Protein AF-A0A2D2LXX9-F1 (afdb_monomer_lite)

Secondary structure (DSSP, 8-state):
-EEEEETTTTEEEEEE--SS-SHHHHHHHHHHHHHHTT--SS--EEEE--SSTTS--EEEE-

pLDDT: mean 83.35, std 12.7, range [50.91, 94.81]

InterPro domains:
  IPR001584 Integrase, catalytic core [PF00665] (2-51)
  IPR012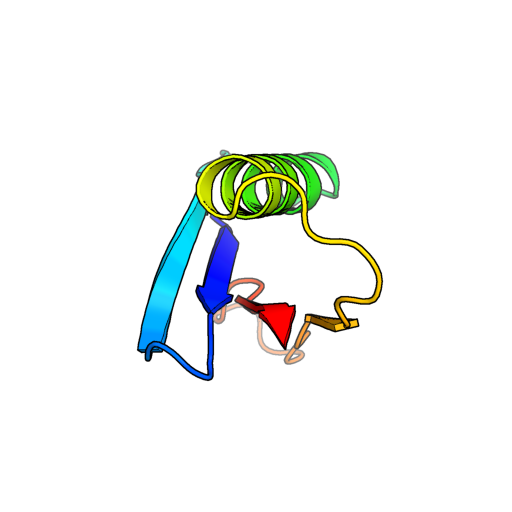337 Ribonuclease H-like superfamily [SSF53098] (1-53)
  IPR036397 Ribonuclease H superfamily [G3DSA:3.30.420.10] (1-55)
  IPR050900 Transposase IS3/IS150/IS904 [PTHR46889] (1-50)

Radius of gyration: 11.28 Å; chains: 1; bounding box: 26×23×29 Å

Organism: Faucicola osloensis (NCBI:txid34062)

Structure (mmCIF, N/CA/C/O backbone):
data_AF-A0A2D2LXX9-F1
#
_entry.id   AF-A0A2D2LXX9-F1
#
loop_
_atom_site.group_PDB
_atom_site.id
_atom_site.type_symbol
_atom_site.label_atom_id
_atom_site.label_alt_id
_atom_site.label_comp_id
_atom_site.label_asym_id
_atom_site.label_entity_id
_atom_site.label_seq_id
_atom_site.pdbx_PDB_ins_code
_atom_site.Cartn_x
_atom_site.Cartn_y
_atom_site.Cartn_z
_atom_site.occupancy
_atom_site.B_iso_or_equiv
_atom_site.auth_seq_id
_atom_site.auth_comp_id
_atom_site.auth_asym_id
_atom_site.auth_atom_id
_atom_site.pdbx_PDB_model_num
ATOM 1 N N . MET A 1 1 ? 2.222 -6.239 -11.839 1.00 88.19 1 MET A N 1
ATOM 2 C CA . MET A 1 1 ? 0.914 -6.065 -11.162 1.00 88.19 1 MET A CA 1
ATOM 3 C C . MET A 1 1 ? 1.079 -6.066 -9.646 1.00 88.19 1 MET A C 1
ATOM 5 O O . MET A 1 1 ? 2.023 -6.680 -9.163 1.00 88.19 1 MET A O 1
ATOM 9 N N . ALA A 1 2 ? 0.207 -5.366 -8.925 1.00 90.06 2 ALA A N 1
ATOM 10 C CA . ALA A 1 2 ? 0.184 -5.255 -7.466 1.00 90.06 2 ALA A CA 1
ATOM 11 C C . ALA A 1 2 ? -1.264 -5.339 -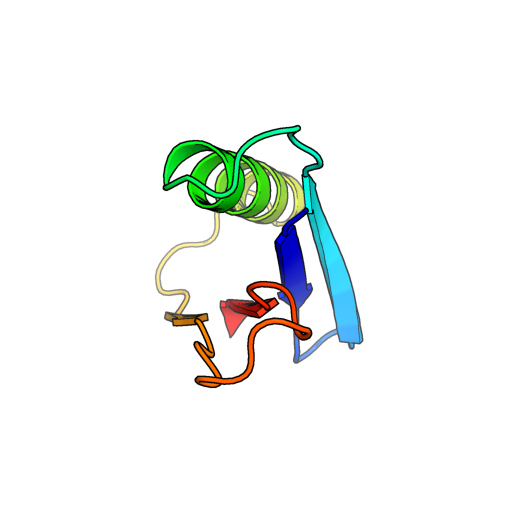6.966 1.00 90.06 2 ALA A C 1
ATOM 13 O O . ALA A 1 2 ? -2.177 -4.881 -7.657 1.00 90.06 2 ALA A O 1
ATOM 14 N N . PHE A 1 3 ? -1.463 -5.906 -5.776 1.00 91.06 3 PHE A N 1
ATOM 15 C CA . PHE A 1 3 ? -2.776 -6.062 -5.145 1.00 91.06 3 PHE A CA 1
ATOM 16 C C . PHE A 1 3 ? -2.733 -5.580 -3.698 1.00 91.06 3 PHE A C 1
ATOM 18 O O . PHE A 1 3 ? -1.745 -5.813 -3.004 1.00 91.06 3 PHE A O 1
ATOM 25 N N . VAL A 1 4 ? -3.825 -4.966 -3.249 1.00 92.00 4 VAL A N 1
ATOM 26 C CA . VAL A 1 4 ? -4.055 -4.530 -1.873 1.00 92.00 4 VAL A CA 1
ATOM 27 C C . VAL A 1 4 ? -5.273 -5.248 -1.311 1.00 92.00 4 VAL A C 1
ATOM 29 O O . VAL A 1 4 ? -6.365 -5.160 -1.878 1.00 92.00 4 VAL A O 1
ATOM 32 N N . ILE A 1 5 ? -5.097 -5.929 -0.183 1.00 91.38 5 ILE A N 1
ATOM 33 C CA . ILE A 1 5 ? -6.155 -6.679 0.499 1.00 91.38 5 ILE A CA 1
ATOM 34 C C . ILE A 1 5 ? -6.489 -6.018 1.839 1.00 91.38 5 ILE A C 1
ATOM 36 O O . ILE A 1 5 ? -5.596 -5.679 2.615 1.00 91.38 5 ILE A O 1
ATOM 40 N N . ASP A 1 6 ? -7.785 -5.885 2.124 1.00 90.62 6 ASP A N 1
ATOM 41 C CA . ASP A 1 6 ? -8.300 -5.653 3.476 1.00 90.62 6 ASP A CA 1
ATOM 42 C C . ASP A 1 6 ? -8.441 -7.020 4.161 1.00 90.62 6 ASP A C 1
ATOM 44 O O . ASP A 1 6 ? -9.274 -7.842 3.765 1.00 90.62 6 ASP A O 1
ATOM 48 N N . VAL A 1 7 ? -7.591 -7.303 5.152 1.00 86.94 7 VAL A N 1
ATOM 49 C CA . VAL A 1 7 ? -7.539 -8.628 5.803 1.00 86.94 7 VAL A CA 1
ATOM 50 C C . VAL A 1 7 ? -8.750 -8.883 6.693 1.00 86.94 7 VAL A C 1
ATOM 52 O O . VAL A 1 7 ? -9.187 -10.030 6.806 1.00 86.94 7 VAL A O 1
ATOM 55 N N . PHE A 1 8 ? -9.331 -7.833 7.276 1.00 85.12 8 PHE A N 1
ATOM 56 C CA . PHE A 1 8 ? -10.527 -7.961 8.102 1.00 85.12 8 PHE A CA 1
ATOM 57 C C . PHE A 1 8 ? -11.732 -8.376 7.253 1.00 85.12 8 PHE A C 1
ATOM 59 O O . PHE A 1 8 ? -12.479 -9.282 7.621 1.00 85.12 8 PHE A O 1
ATOM 66 N N . LYS A 1 9 ? -11.892 -7.753 6.081 1.00 86.94 9 LYS A N 1
ATOM 67 C CA . LYS A 1 9 ? -13.008 -8.026 5.162 1.00 86.94 9 LYS A CA 1
ATOM 68 C C . LYS A 1 9 ? -12.724 -9.145 4.157 1.00 86.94 9 LYS A C 1
ATOM 70 O O . LYS A 1 9 ? -13.658 -9.621 3.520 1.00 86.94 9 LYS A O 1
ATOM 75 N N . ARG A 1 10 ? -11.463 -9.573 4.017 1.00 90.44 10 ARG A N 1
ATOM 76 C CA . ARG A 1 10 ? -10.982 -10.566 3.034 1.00 90.44 10 ARG A CA 1
ATOM 77 C C . ARG A 1 10 ? -11.328 -10.200 1.587 1.00 90.44 10 ARG A C 1
ATOM 79 O O . ARG A 1 10 ? -11.659 -11.068 0.782 1.00 90.44 10 ARG A O 1
ATOM 86 N N . VAL A 1 11 ? -11.242 -8.914 1.255 1.00 91.19 11 VAL A N 1
ATOM 87 C CA . VAL A 1 11 ? -11.540 -8.388 -0.087 1.00 91.19 11 VAL A CA 1
ATOM 88 C C . VAL A 1 11 ? -10.352 -7.619 -0.653 1.00 91.19 11 VAL A C 1
ATOM 90 O O . VAL A 1 11 ? -9.601 -6.980 0.086 1.00 91.19 11 VAL A O 1
ATOM 93 N N . ILE A 1 12 ? -10.193 -7.662 -1.977 1.00 92.81 12 ILE A N 1
ATOM 94 C CA . ILE A 1 12 ? -9.251 -6.796 -2.694 1.00 92.81 12 ILE A CA 1
ATOM 95 C C . ILE A 1 12 ? -9.859 -5.395 -2.738 1.00 92.81 12 ILE A C 1
ATOM 97 O O . ILE A 1 12 ? -10.961 -5.213 -3.249 1.00 92.81 12 ILE A O 1
ATOM 101 N N . VAL A 1 13 ? -9.137 -4.415 -2.205 1.00 93.88 13 VAL A N 1
ATOM 102 C CA . VAL A 1 13 ? -9.568 -3.008 -2.153 1.00 93.88 13 VAL A CA 1
ATOM 103 C C . VAL A 1 13 ? -8.796 -2.117 -3.127 1.00 93.88 13 VAL A C 1
ATOM 105 O O . VAL A 1 13 ? -9.239 -1.014 -3.419 1.00 93.88 13 VAL A O 1
ATOM 108 N N . GLY A 1 14 ? -7.682 -2.600 -3.682 1.00 92.69 14 GLY A N 1
ATOM 109 C CA . GLY A 1 14 ? -6.912 -1.897 -4.708 1.00 92.69 14 GLY A CA 1
ATOM 110 C C . GLY A 1 14 ? -6.062 -2.855 -5.534 1.00 92.69 14 GLY A C 1
ATOM 111 O O . GLY A 1 14 ? -5.637 -3.903 -5.046 1.00 92.69 14 GLY A O 1
ATOM 112 N N . TRP A 1 15 ? -5.837 -2.528 -6.801 1.00 94.38 15 TRP A N 1
ATOM 113 C CA . TRP A 1 15 ? -5.008 -3.313 -7.706 1.00 94.38 15 TRP A CA 1
ATOM 114 C C . TRP A 1 15 ? -4.515 -2.465 -8.875 1.00 94.38 15 TRP A C 1
ATOM 116 O O . TRP A 1 15 ? -5.218 -1.594 -9.387 1.00 94.38 15 TRP A O 1
ATOM 126 N N . LYS A 1 16 ? -3.308 -2.758 -9.351 1.00 94.38 16 LYS A N 1
ATOM 127 C CA . LYS A 1 16 ? -2.759 -2.129 -10.554 1.00 94.38 16 LYS A CA 1
ATOM 128 C C . LYS A 1 16 ? -1.952 -3.103 -11.382 1.00 94.38 16 LYS A C 1
ATOM 130 O O . LYS A 1 16 ? -1.353 -4.052 -10.873 1.00 94.38 16 LYS A O 1
ATOM 135 N N . VAL A 1 17 ? -1.912 -2.839 -12.679 1.00 91.88 17 VAL A N 1
ATOM 136 C CA . VAL A 1 17 ? -1.097 -3.558 -13.655 1.00 91.88 17 VAL A CA 1
ATOM 137 C C . VAL A 1 17 ? -0.225 -2.529 -14.363 1.00 91.88 17 VAL A C 1
ATOM 139 O O . VAL A 1 17 ? -0.688 -1.440 -14.678 1.00 91.88 17 VAL A O 1
ATOM 142 N N . SER A 1 18 ? 1.041 -2.875 -14.551 1.00 89.00 18 SER A N 1
ATOM 143 C CA . SER A 1 18 ? 2.037 -2.095 -15.279 1.00 89.00 18 SER A CA 1
ATOM 144 C C . SER A 1 18 ? 3.020 -3.080 -15.897 1.00 89.00 18 SER A C 1
ATOM 146 O O . SER A 1 18 ? 3.223 -4.171 -15.340 1.00 89.00 18 SER A O 1
ATOM 148 N N . ASP A 1 19 ? 3.623 -2.674 -17.010 1.00 90.00 19 ASP A N 1
ATOM 149 C CA . ASP A 1 19 ? 4.701 -3.397 -17.689 1.00 90.00 19 ASP A CA 1
ATOM 150 C C . ASP A 1 19 ? 5.994 -3.397 -16.861 1.00 90.00 19 ASP A C 1
ATOM 152 O O . ASP A 1 19 ? 6.845 -4.272 -17.019 1.00 90.00 19 ASP A O 1
ATOM 156 N N . TYR A 1 20 ? 6.116 -2.450 -15.925 1.00 85.75 20 TYR A N 1
ATOM 157 C CA . TYR A 1 20 ? 7.266 -2.303 -15.043 1.00 85.75 20 TYR A CA 1
ATOM 158 C C . TYR A 1 20 ? 6.879 -2.550 -13.585 1.00 85.75 20 TYR A C 1
ATOM 160 O O . TYR A 1 20 ? 5.818 -2.140 -13.108 1.00 85.75 20 TYR A O 1
ATOM 168 N N . MET A 1 21 ? 7.763 -3.231 -12.857 1.00 81.38 21 MET A N 1
ATOM 169 C CA . MET A 1 21 ? 7.628 -3.425 -11.416 1.00 81.38 21 MET A CA 1
ATOM 170 C C . MET A 1 21 ? 8.390 -2.318 -10.689 1.00 81.38 21 MET A C 1
ATOM 172 O O . MET A 1 21 ? 9.559 -2.482 -10.343 1.00 81.38 21 MET A O 1
ATOM 176 N N . ASP A 1 22 ? 7.724 -1.184 -10.488 1.00 86.88 22 ASP A N 1
ATOM 177 C CA . ASP A 1 22 ? 8.276 -0.003 -9.831 1.00 86.88 22 ASP A CA 1
ATOM 178 C C . ASP A 1 22 ? 7.457 0.415 -8.597 1.00 86.88 22 ASP A C 1
ATOM 180 O O . ASP A 1 22 ? 6.446 -0.194 -8.233 1.00 86.88 22 ASP A O 1
ATOM 184 N N . THR A 1 23 ? 7.925 1.454 -7.909 1.00 89.00 23 THR A N 1
ATOM 185 C CA . THR A 1 23 ? 7.236 1.997 -6.733 1.00 89.00 23 THR A CA 1
ATOM 186 C C . THR A 1 23 ? 5.899 2.643 -7.102 1.00 89.00 23 THR A C 1
ATOM 188 O O . THR A 1 23 ? 4.981 2.621 -6.287 1.00 89.00 23 THR A O 1
ATOM 191 N N . GLN A 1 24 ? 5.753 3.182 -8.318 1.00 90.94 24 GLN A N 1
ATOM 192 C CA . GLN A 1 24 ? 4.507 3.823 -8.754 1.00 90.94 24 GLN A CA 1
ATOM 193 C C . GLN A 1 24 ? 3.370 2.810 -8.851 1.00 90.94 24 GLN A C 1
ATOM 195 O O . GLN A 1 24 ? 2.290 3.050 -8.321 1.00 90.94 24 GLN A O 1
ATOM 200 N N . LEU A 1 25 ? 3.644 1.620 -9.387 1.00 90.62 25 LEU A N 1
ATOM 201 C CA . LEU A 1 25 ? 2.693 0.513 -9.421 1.00 90.62 25 LEU A CA 1
ATOM 202 C C . LEU A 1 25 ? 2.116 0.183 -8.028 1.00 90.62 25 LEU A C 1
ATOM 204 O O . LEU A 1 25 ? 0.922 -0.090 -7.889 1.00 90.62 25 LEU A O 1
ATOM 208 N N . VAL A 1 26 ? 2.967 0.194 -6.999 1.00 89.31 26 VAL A N 1
ATOM 209 C CA . VAL A 1 26 ? 2.593 -0.077 -5.600 1.00 89.31 26 VAL A CA 1
ATOM 210 C C . VAL A 1 26 ? 1.785 1.089 -5.022 1.00 89.31 26 VAL A C 1
ATOM 212 O O . VAL A 1 26 ? 0.741 0.863 -4.408 1.00 89.31 26 VAL A O 1
ATOM 215 N N . LEU A 1 27 ? 2.233 2.329 -5.243 1.00 91.88 27 LEU A N 1
ATOM 216 C CA . LEU A 1 27 ? 1.557 3.538 -4.762 1.00 91.88 27 LEU A CA 1
ATOM 217 C C . LEU A 1 27 ? 0.167 3.704 -5.375 1.00 91.88 27 LEU A C 1
ATOM 219 O O . LEU A 1 27 ? -0.776 4.043 -4.665 1.00 91.88 27 LEU A O 1
ATOM 223 N N . ASP A 1 28 ? 0.010 3.411 -6.661 1.00 93.62 28 ASP A N 1
ATOM 224 C CA . ASP A 1 28 ? -1.272 3.522 -7.348 1.00 93.62 28 ASP A CA 1
ATOM 225 C C . ASP A 1 28 ? -2.289 2.495 -6.834 1.00 93.62 28 ASP A C 1
ATOM 227 O O . ASP A 1 28 ? -3.469 2.816 -6.667 1.00 93.62 28 ASP A O 1
ATOM 231 N N . ALA A 1 29 ? -1.848 1.265 -6.544 1.00 92.69 29 ALA A N 1
ATOM 232 C CA . ALA A 1 29 ? -2.707 0.251 -5.938 1.00 92.69 29 ALA A CA 1
ATOM 233 C C . ALA A 1 29 ? -3.099 0.642 -4.502 1.00 92.69 29 ALA A C 1
ATOM 235 O O . ALA A 1 29 ? -4.254 0.468 -4.107 1.00 92.69 29 ALA A O 1
ATOM 236 N N . LEU A 1 30 ? -2.162 1.214 -3.736 1.00 92.06 30 LEU A N 1
ATOM 237 C CA . LEU A 1 30 ? -2.401 1.704 -2.379 1.00 92.06 30 LEU A CA 1
ATOM 238 C C . LEU A 1 30 ? -3.370 2.893 -2.349 1.00 92.06 30 LEU A C 1
ATOM 240 O O . LEU A 1 30 ? -4.302 2.895 -1.548 1.00 92.06 30 LEU A O 1
ATOM 244 N N . ASN A 1 31 ? -3.193 3.878 -3.229 1.00 93.94 31 ASN A N 1
ATOM 245 C CA . ASN A 1 31 ?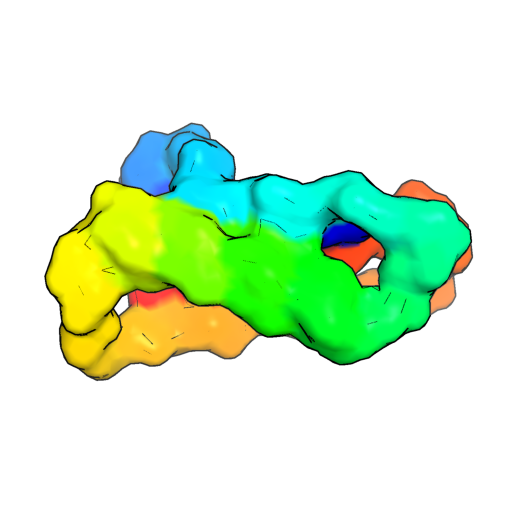 -4.086 5.032 -3.318 1.00 93.94 31 ASN A CA 1
ATOM 246 C C . ASN A 1 31 ? -5.517 4.598 -3.646 1.00 93.94 31 ASN A C 1
ATOM 248 O O . ASN A 1 31 ? -6.448 5.008 -2.955 1.00 93.94 31 ASN A O 1
ATOM 252 N N . GLN A 1 32 ? -5.684 3.683 -4.607 1.00 94.81 32 GLN A N 1
ATOM 253 C CA . GLN A 1 32 ? -6.994 3.110 -4.916 1.00 94.81 32 GLN A CA 1
ATOM 254 C C . GLN A 1 32 ? -7.639 2.451 -3.686 1.00 94.81 32 GLN A C 1
ATOM 256 O O . GLN A 1 32 ? -8.827 2.646 -3.436 1.00 94.81 32 GLN A O 1
ATOM 261 N N . ALA A 1 33 ? -6.860 1.710 -2.895 1.00 93.31 33 ALA A N 1
ATOM 262 C CA . ALA A 1 33 ? -7.341 1.070 -1.675 1.00 93.31 33 ALA A CA 1
ATOM 263 C C . ALA A 1 33 ? -7.728 2.059 -0.569 1.00 93.31 33 ALA A C 1
ATOM 265 O O . ALA A 1 33 ? -8.723 1.845 0.128 1.00 93.31 33 ALA A O 1
ATOM 266 N N . LEU A 1 34 ? -6.960 3.136 -0.395 1.00 93.06 34 LEU A N 1
ATOM 267 C CA . LEU A 1 34 ? -7.287 4.195 0.558 1.00 93.06 34 LEU A CA 1
ATOM 268 C C . LEU A 1 34 ? -8.589 4.888 0.167 1.00 93.06 34 LEU A C 1
ATOM 270 O O . LEU A 1 34 ? -9.461 5.059 1.018 1.00 93.06 34 LEU A O 1
ATOM 274 N N . ASP A 1 35 ? -8.753 5.226 -1.109 1.00 94.44 35 ASP A N 1
ATOM 275 C CA . ASP A 1 35 ? -9.956 5.895 -1.598 1.00 94.44 35 ASP A CA 1
ATOM 276 C C . ASP A 1 35 ? -11.187 4.981 -1.488 1.00 94.44 35 ASP A C 1
ATOM 278 O O . ASP A 1 35 ? -12.225 5.412 -0.985 1.00 94.44 35 ASP A O 1
ATOM 282 N N . ALA A 1 36 ? -11.056 3.688 -1.812 1.00 92.12 36 ALA A N 1
ATOM 283 C CA . ALA A 1 36 ? -12.123 2.695 -1.645 1.00 92.12 36 ALA A CA 1
ATOM 284 C C . ALA A 1 36 ? -12.582 2.522 -0.183 1.00 92.12 36 ALA A C 1
ATOM 286 O O . ALA A 1 36 ? -13.711 2.099 0.070 1.00 92.12 36 ALA A O 1
ATOM 287 N N . ARG A 1 37 ? -11.720 2.846 0.789 1.00 89.62 37 ARG A N 1
ATOM 288 C CA . ARG A 1 37 ? -12.021 2.779 2.229 1.00 89.62 37 ARG A CA 1
ATOM 289 C C . ARG A 1 37 ? -12.398 4.134 2.838 1.00 89.62 37 ARG A C 1
ATOM 291 O O . ARG A 1 37 ? -12.613 4.195 4.044 1.00 89.62 37 ARG A O 1
ATOM 298 N N . GLY A 1 38 ? -12.483 5.206 2.045 1.00 93.06 38 GLY A N 1
ATOM 299 C CA . GLY A 1 38 ? -12.791 6.550 2.547 1.00 93.06 38 GLY A CA 1
ATOM 300 C C . GLY A 1 38 ? -11.630 7.216 3.293 1.00 93.06 38 GLY A C 1
ATOM 301 O O . GLY A 1 38 ? -11.857 7.988 4.217 1.00 93.06 38 GLY A O 1
ATOM 302 N N . ARG A 1 39 ? -10.387 6.905 2.902 1.00 91.06 39 ARG A N 1
ATOM 303 C CA . ARG A 1 39 ? -9.129 7.463 3.437 1.00 91.06 39 ARG A CA 1
ATOM 304 C C . ARG A 1 39 ? -9.025 7.406 4.973 1.00 91.06 39 ARG A C 1
ATOM 306 O O . ARG A 1 39 ? -8.825 8.438 5.617 1.00 91.06 39 ARG A O 1
ATOM 313 N N . PRO A 1 40 ? -9.137 6.208 5.571 1.00 88.00 40 PRO A N 1
ATOM 314 C CA . PRO A 1 40 ? -9.063 6.038 7.019 1.00 88.00 40 PRO A CA 1
ATOM 315 C C . PRO A 1 40 ? -7.695 6.464 7.570 1.00 88.00 40 PRO A C 1
ATOM 317 O O . PRO A 1 40 ? -6.658 6.237 6.942 1.00 88.00 40 PRO A O 1
ATOM 320 N N . SER A 1 41 ? -7.687 7.048 8.767 1.00 88.62 41 SER A N 1
ATOM 321 C CA . SER A 1 41 ? -6.467 7.361 9.514 1.00 88.62 41 SER A CA 1
ATOM 322 C C . SER A 1 41 ? -6.056 6.196 10.423 1.00 88.62 41 SER A C 1
ATOM 324 O O . SER A 1 41 ? -6.884 5.378 10.818 1.00 88.62 41 SER A O 1
ATOM 326 N N . GLY A 1 42 ? -4.761 6.103 10.745 1.00 86.38 42 GLY A N 1
ATOM 327 C CA . GLY A 1 42 ? -4.238 5.105 11.692 1.00 86.38 42 GLY A CA 1
ATOM 328 C C . GLY A 1 42 ? -4.123 3.673 11.157 1.00 86.38 42 GLY A C 1
ATOM 329 O O . GLY A 1 42 ? -3.925 2.755 11.946 1.00 86.38 42 GLY A O 1
ATOM 330 N N . VAL A 1 43 ? -4.237 3.471 9.842 1.00 86.00 43 VAL A N 1
ATOM 331 C CA . VAL A 1 43 ? -4.111 2.145 9.217 1.00 86.00 43 VAL A CA 1
ATOM 332 C C . VAL A 1 43 ? -2.657 1.720 9.064 1.00 86.00 43 VAL A C 1
ATOM 334 O O . VAL A 1 43 ? -1.783 2.544 8.784 1.00 86.00 43 VAL A O 1
ATOM 337 N N . ILE A 1 44 ? -2.403 0.421 9.203 1.00 86.06 44 ILE A N 1
ATOM 338 C CA . ILE A 1 44 ? -1.069 -0.158 9.049 1.00 86.06 44 ILE A CA 1
ATOM 339 C C . ILE A 1 44 ? -0.994 -0.864 7.700 1.00 86.06 44 ILE A C 1
ATOM 341 O O . ILE A 1 44 ? -1.813 -1.721 7.375 1.00 86.06 44 ILE A O 1
ATOM 345 N N . HIS A 1 45 ? 0.020 -0.505 6.920 1.00 83.69 45 HIS A N 1
ATOM 346 C CA . HIS A 1 45 ? 0.327 -1.129 5.642 1.00 83.69 45 HIS A CA 1
ATOM 347 C C . HIS A 1 45 ? 1.488 -2.115 5.805 1.00 83.69 45 HIS A C 1
ATOM 349 O O . HIS A 1 45 ? 2.604 -1.717 6.149 1.00 83.69 45 HIS A O 1
ATOM 355 N N . HIS A 1 46 ? 1.243 -3.387 5.502 1.00 84.19 46 HIS A N 1
ATOM 356 C CA . HIS A 1 46 ? 2.266 -4.419 5.411 1.00 84.19 46 HIS A CA 1
ATOM 357 C C . HIS A 1 46 ? 2.506 -4.790 3.946 1.00 84.19 46 HIS A C 1
ATOM 359 O O . HIS A 1 46 ? 1.565 -5.060 3.206 1.00 84.19 46 HIS A O 1
ATOM 365 N N . SER A 1 47 ? 3.768 -4.805 3.521 1.00 80.62 47 SER A N 1
ATOM 366 C CA . SER A 1 47 ? 4.158 -5.263 2.186 1.00 80.62 47 SER A CA 1
ATOM 367 C C . SER A 1 47 ? 5.052 -6.480 2.333 1.00 80.62 47 SER A C 1
ATOM 369 O O . SER A 1 47 ? 6.196 -6.353 2.770 1.00 80.62 47 SER A O 1
ATOM 371 N N . ASP A 1 48 ? 4.568 -7.633 1.889 1.00 76.25 48 ASP A N 1
ATOM 372 C CA . ASP A 1 48 ? 5.379 -8.842 1.837 1.00 76.25 48 ASP A CA 1
ATOM 373 C C . ASP A 1 48 ? 6.197 -8.865 0.544 1.00 76.25 48 ASP A C 1
ATOM 375 O O . ASP A 1 48 ? 5.667 -9.003 -0.561 1.00 76.25 48 ASP A O 1
ATOM 379 N N . LYS A 1 49 ? 7.523 -8.752 0.675 1.00 65.94 49 LYS A N 1
ATOM 380 C CA . LYS A 1 49 ? 8.463 -8.982 -0.430 1.00 65.94 49 LYS A CA 1
ATOM 381 C C . LYS A 1 49 ? 9.115 -10.351 -0.270 1.00 65.94 49 LYS A C 1
ATOM 383 O O . LYS A 1 49 ? 10.212 -10.472 0.272 1.00 65.94 49 LYS A O 1
ATOM 388 N N . THR A 1 50 ? 8.464 -11.404 -0.757 1.00 56.88 50 THR A N 1
ATOM 389 C CA . THR A 1 50 ? 9.103 -12.726 -0.842 1.00 56.88 50 THR A CA 1
ATOM 390 C C . THR A 1 50 ? 10.143 -12.724 -1.971 1.00 56.88 50 THR A C 1
ATOM 392 O O . THR A 1 50 ? 9.845 -12.346 -3.101 1.00 56.88 50 THR A O 1
ATOM 395 N N . ARG A 1 51 ? 11.387 -13.129 -1.682 1.00 50.91 51 ARG A N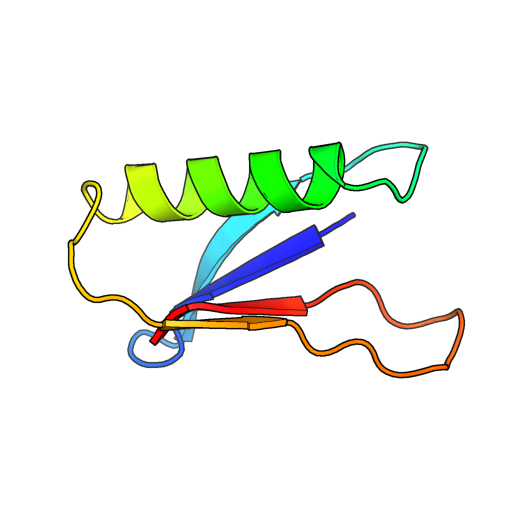 1
ATOM 396 C CA . ARG A 1 51 ? 12.541 -13.088 -2.607 1.00 50.91 51 ARG A CA 1
ATOM 397 C C . ARG A 1 51 ? 12.524 -14.203 -3.669 1.00 50.91 51 ARG A C 1
ATOM 399 O O . ARG A 1 51 ? 13.537 -14.853 -3.913 1.00 50.91 51 ARG A O 1
ATOM 406 N N . THR A 1 52 ? 11.388 -14.430 -4.311 1.00 51.06 52 THR A N 1
ATOM 407 C CA . THR A 1 52 ? 11.254 -15.375 -5.4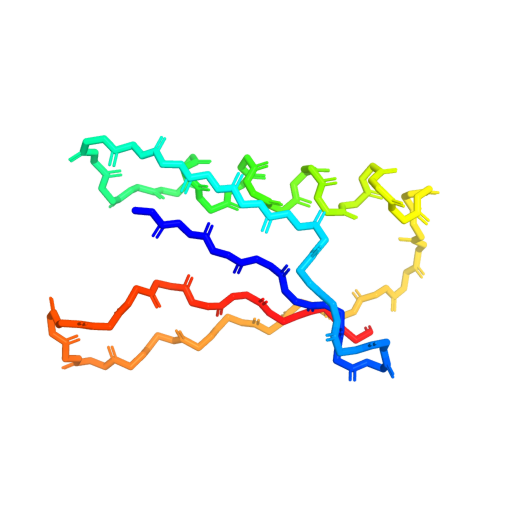25 1.00 51.06 52 THR A CA 1
ATOM 408 C C . THR A 1 52 ? 10.560 -14.652 -6.566 1.00 51.06 52 THR A C 1
ATOM 410 O O . THR A 1 52 ? 9.443 -14.172 -6.409 1.00 51.06 52 THR A O 1
ATOM 413 N N . ALA A 1 53 ? 11.232 -14.568 -7.716 1.00 51.62 53 ALA A N 1
ATOM 414 C CA . ALA A 1 53 ? 10.864 -13.771 -8.893 1.00 51.62 53 ALA A CA 1
ATOM 415 C C . ALA A 1 53 ? 9.486 -14.092 -9.524 1.00 51.62 53 ALA A C 1
ATOM 417 O O . ALA A 1 53 ? 9.132 -13.528 -10.553 1.00 51.62 53 ALA A O 1
ATOM 418 N N . HIS A 1 54 ? 8.699 -14.977 -8.911 1.00 56.31 54 HIS A N 1
ATOM 419 C CA . HIS A 1 54 ? 7.414 -15.460 -9.404 1.00 56.31 54 HIS A CA 1
ATOM 420 C C . HIS A 1 54 ? 6.211 -15.033 -8.553 1.00 56.31 54 HIS A C 1
ATOM 422 O O . HIS A 1 54 ? 5.087 -15.403 -8.888 1.00 56.31 54 HIS A O 1
ATOM 428 N N . ARG A 1 55 ? 6.398 -14.263 -7.469 1.00 58.25 55 ARG A N 1
ATOM 429 C CA . ARG A 1 55 ? 5.282 -13.787 -6.637 1.00 58.25 55 ARG A CA 1
ATOM 430 C C . ARG A 1 55 ? 5.269 -12.265 -6.564 1.00 58.25 55 ARG A C 1
ATOM 432 O O . ARG A 1 55 ? 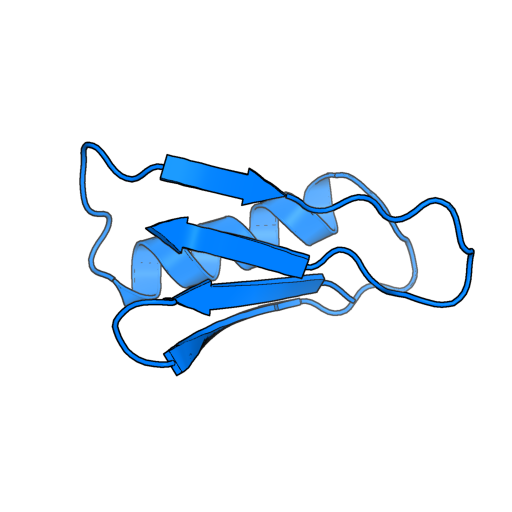6.270 -11.625 -6.266 1.00 58.25 55 ARG A O 1
ATOM 439 N N . LEU A 1 56 ? 4.124 -11.705 -6.920 1.00 61.12 56 LEU A N 1
ATOM 440 C CA . LEU A 1 56 ? 3.906 -10.272 -7.087 1.00 61.12 56 LEU A CA 1
ATOM 441 C C . LEU A 1 56 ? 3.809 -9.589 -5.722 1.00 61.12 56 LEU A C 1
ATOM 443 O O . LEU A 1 56 ? 3.411 -10.255 -4.763 1.00 61.12 56 LEU A O 1
ATOM 447 N N . PRO A 1 57 ? 4.137 -8.288 -5.626 1.00 64.81 57 PRO A N 1
ATOM 448 C CA . PRO A 1 57 ? 4.008 -7.553 -4.377 1.00 64.81 57 PRO A CA 1
ATOM 449 C C . PRO A 1 57 ? 2.551 -7.597 -3.904 1.00 64.81 57 PRO A C 1
ATOM 451 O O . PRO A 1 57 ? 1.645 -7.101 -4.582 1.00 64.81 57 PRO A O 1
ATOM 454 N N . LEU A 1 58 ? 2.345 -8.233 -2.751 1.00 64.94 58 LEU A N 1
ATOM 455 C CA . LEU A 1 58 ? 1.077 -8.238 -2.043 1.00 64.94 58 LEU A CA 1
ATOM 456 C C . LEU A 1 58 ? 1.152 -7.211 -0.919 1.00 64.94 58 LEU A C 1
ATOM 458 O O . LEU A 1 58 ? 2.046 -7.260 -0.073 1.00 64.94 58 LEU A O 1
ATOM 462 N N . ILE A 1 59 ? 0.192 -6.298 -0.929 1.00 72.62 59 ILE A N 1
ATOM 463 C CA . ILE A 1 59 ? 0.021 -5.268 0.078 1.00 72.62 59 ILE A CA 1
ATOM 464 C C . ILE A 1 59 ? -1.188 -5.630 0.936 1.00 72.62 59 ILE A C 1
ATOM 466 O O . ILE A 1 59 ? -2.260 -5.970 0.435 1.00 72.62 59 ILE A O 1
ATOM 470 N N . ILE A 1 60 ? -1.024 -5.526 2.243 1.00 74.69 60 ILE A N 1
ATOM 471 C CA . ILE A 1 60 ? -2.043 -5.814 3.241 1.00 74.69 60 ILE A CA 1
ATOM 472 C C . ILE A 1 60 ? -2.291 -4.538 4.040 1.00 74.69 60 ILE A C 1
ATOM 474 O O . ILE A 1 60 ? -1.347 -3.947 4.560 1.00 74.69 60 ILE A O 1
ATOM 478 N N . ILE A 1 61 ? -3.551 -4.122 4.154 1.00 73.62 61 ILE A N 1
ATOM 479 C CA . ILE A 1 61 ? -3.951 -3.028 5.046 1.00 73.62 61 ILE A CA 1
ATOM 480 C C . ILE A 1 61 ? -4.744 -3.623 6.215 1.00 73.62 61 ILE A C 1
ATOM 482 O O . ILE A 1 61 ? -5.743 -4.313 5.992 1.00 73.62 61 ILE A O 1
ATOM 486 N N . SER A 1 62 ? -4.284 -3.356 7.443 1.00 62.78 62 SER A N 1
ATOM 487 C CA . SER A 1 62 ? -4.989 -3.629 8.707 1.00 62.78 62 SER A CA 1
ATOM 488 C C . SER A 1 62 ? -5.508 -2.317 9.286 1.00 62.78 62 SER A C 1
ATOM 490 O O . SER A 1 62 ? -4.656 -1.428 9.527 1.00 62.78 62 SER A O 1
#

Sequence (62 aa):
MAFVIDVFKRVIVGWKVSDYMDTQLVLDALNQALDARGRPSGVIHHSDKTRTAHRLPLIIIS

Foldseek 3Di:
DEWEAAPVVRDTQFAADDPDDDVVRVVRRVVSSCVSVVNDPPKDKDWDDDPDPPDHIYIYID